Protein AF-A0A660NIK5-F1 (afdb_monomer_lite)

Secondary structure (DSSP, 8-state):
--PPP---------------TTHHHHHHHHHHHHHHHHHHHHHHHHHHHHHHHHHHHHHHHTTS--HHHHHHHHHHHHHHHHHHHS---GGGTTTT--

Structure (mmCIF, N/CA/C/O backbone):
data_AF-A0A660NIK5-F1
#
_entry.id   AF-A0A660NIK5-F1
#
loop_
_atom_site.group_PDB
_atom_site.id
_atom_site.type_symbol
_atom_site.label_atom_id
_atom_site.label_alt_id
_atom_site.label_comp_id
_atom_site.label_asym_id
_atom_site.label_entity_id
_atom_site.label_seq_id
_atom_site.pdbx_PDB_ins_code
_atom_site.Cartn_x
_atom_site.Cartn_y
_atom_site.Cartn_z
_atom_site.occupancy
_atom_site.B_iso_or_equiv
_atom_site.auth_seq_id
_atom_site.auth_comp_id
_atom_site.auth_asym_id
_atom_site.auth_atom_id
_atom_site.pdbx_PDB_model_num
ATOM 1 N N . MET A 1 1 ? 45.961 -28.158 -72.968 1.00 50.38 1 MET A N 1
ATOM 2 C CA . MET A 1 1 ? 45.413 -26.898 -72.419 1.00 50.38 1 MET A CA 1
ATOM 3 C C . MET A 1 1 ? 44.349 -27.250 -71.389 1.00 50.38 1 MET A C 1
ATOM 5 O O . MET A 1 1 ? 43.240 -27.584 -71.777 1.00 50.38 1 MET A O 1
ATOM 9 N N . ALA A 1 2 ? 44.698 -27.272 -70.102 1.00 49.72 2 ALA A N 1
ATOM 10 C CA . ALA A 1 2 ? 43.748 -27.512 -69.015 1.00 49.72 2 ALA A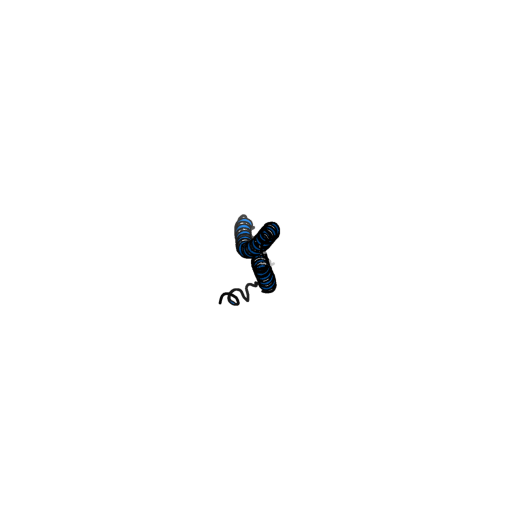 CA 1
ATOM 11 C C . ALA A 1 2 ? 43.456 -26.165 -68.341 1.00 49.72 2 ALA A C 1
ATOM 13 O O . ALA A 1 2 ? 44.350 -25.584 -67.731 1.00 49.72 2 ALA A O 1
ATOM 14 N N . GLN A 1 3 ? 42.244 -25.635 -68.516 1.00 49.84 3 GLN A N 1
ATOM 15 C CA . GLN A 1 3 ? 41.818 -24.413 -67.835 1.00 49.84 3 GLN A CA 1
ATOM 16 C C . GLN A 1 3 ? 41.275 -24.781 -66.453 1.00 49.84 3 GLN A C 1
ATOM 18 O O . GLN A 1 3 ? 40.291 -25.509 -66.340 1.00 49.84 3 GLN A O 1
ATOM 23 N N . ALA A 1 4 ? 41.948 -24.305 -65.406 1.00 55.66 4 ALA A N 1
ATOM 24 C CA . ALA A 1 4 ? 41.506 -24.448 -64.029 1.00 55.66 4 ALA A CA 1
ATOM 25 C C . ALA A 1 4 ? 40.288 -23.544 -63.789 1.00 55.66 4 ALA A C 1
ATOM 27 O O . ALA A 1 4 ? 40.376 -22.324 -63.915 1.00 55.66 4 ALA A O 1
ATOM 28 N N . VAL A 1 5 ? 39.149 -24.149 -63.447 1.00 70.75 5 VAL A N 1
ATOM 29 C CA . VAL A 1 5 ? 37.947 -23.424 -63.032 1.00 70.75 5 VAL A CA 1
ATOM 30 C C . VAL A 1 5 ? 38.180 -22.880 -61.616 1.00 70.75 5 VAL A C 1
ATOM 32 O O . VAL A 1 5 ? 38.421 -23.639 -60.677 1.00 70.75 5 VAL A O 1
ATOM 35 N N . SER A 1 6 ? 38.178 -21.559 -61.447 1.00 68.94 6 SER A N 1
ATOM 36 C CA . SER A 1 6 ? 38.286 -20.915 -60.137 1.00 68.94 6 SER A CA 1
ATOM 37 C C . SER A 1 6 ? 36.888 -20.719 -59.548 1.00 68.94 6 SER A C 1
ATOM 39 O O . SER A 1 6 ? 36.124 -19.850 -59.958 1.00 68.94 6 SER A O 1
ATOM 41 N N . THR A 1 7 ? 36.519 -21.548 -58.572 1.00 71.44 7 THR A N 1
ATOM 42 C CA . THR A 1 7 ? 35.274 -21.365 -57.811 1.00 71.44 7 THR A CA 1
ATOM 43 C C . THR A 1 7 ? 35.426 -20.234 -56.785 1.00 71.44 7 THR A C 1
ATOM 45 O O . THR A 1 7 ? 36.413 -20.235 -56.040 1.00 71.44 7 THR A O 1
ATOM 48 N N . PRO A 1 8 ? 34.463 -19.302 -56.661 1.00 66.75 8 PRO A N 1
ATOM 49 C CA . PRO A 1 8 ? 34.513 -18.257 -55.643 1.00 66.75 8 PRO A CA 1
ATOM 50 C C . PRO A 1 8 ? 34.267 -18.841 -54.240 1.00 66.75 8 PRO A C 1
ATOM 52 O O . PRO A 1 8 ? 33.267 -19.514 -53.997 1.00 66.75 8 PRO A O 1
ATOM 55 N N . ARG A 1 9 ? 35.170 -18.568 -53.285 1.00 65.12 9 ARG A N 1
ATOM 56 C CA . ARG A 1 9 ? 34.944 -18.850 -51.855 1.00 65.12 9 ARG A CA 1
ATOM 57 C C . ARG A 1 9 ? 33.970 -17.818 -51.292 1.00 65.12 9 ARG A C 1
ATOM 59 O O . ARG A 1 9 ? 34.350 -16.675 -51.049 1.00 65.12 9 ARG A O 1
ATOM 66 N N . THR A 1 10 ? 32.735 -18.230 -51.028 1.00 68.25 10 THR A N 1
ATOM 67 C CA . THR A 1 10 ? 31.782 -17.437 -50.244 1.00 68.25 10 THR A CA 1
ATOM 68 C C . THR A 1 10 ? 32.275 -17.358 -48.800 1.00 68.25 10 THR A C 1
ATOM 70 O O . THR A 1 10 ? 32.215 -18.333 -48.054 1.00 68.25 10 THR A O 1
ATOM 73 N N . ALA A 1 11 ? 32.810 -16.204 -48.404 1.00 68.00 11 ALA A N 1
ATOM 74 C CA . ALA A 1 11 ? 33.194 -15.944 -47.024 1.00 68.00 11 ALA A CA 1
ATOM 75 C C . ALA A 1 11 ? 31.933 -15.732 -46.171 1.00 68.00 11 ALA A C 1
ATOM 77 O O . ALA A 1 11 ? 31.254 -14.710 -46.279 1.00 68.00 11 ALA A O 1
ATOM 78 N N . THR A 1 12 ? 31.609 -16.701 -45.316 1.00 68.81 12 THR A N 1
ATOM 79 C CA . THR A 1 12 ? 30.507 -16.594 -44.355 1.00 68.81 12 THR A CA 1
ATOM 80 C C . THR A 1 12 ? 30.849 -15.522 -43.320 1.00 68.81 12 THR A C 1
ATOM 82 O O . THR A 1 12 ? 31.711 -15.718 -42.463 1.00 68.81 12 THR A O 1
ATOM 85 N N . ARG A 1 13 ? 30.205 -14.353 -43.403 1.00 70.44 13 ARG A N 1
ATOM 86 C CA . ARG A 1 13 ? 30.425 -13.253 -42.456 1.00 70.44 13 ARG A CA 1
ATOM 87 C C . ARG A 1 13 ? 29.704 -13.551 -41.139 1.00 70.44 13 ARG A C 1
ATOM 89 O O . ARG A 1 13 ? 28.525 -13.236 -40.989 1.00 70.44 13 ARG A O 1
ATOM 96 N N . THR A 1 14 ? 30.410 -14.135 -40.176 1.00 67.56 14 THR A N 1
ATOM 97 C CA . THR A 1 14 ? 29.895 -14.334 -38.815 1.00 67.56 14 THR A CA 1
ATOM 98 C C . THR A 1 14 ? 29.716 -12.975 -38.141 1.00 67.56 14 THR A C 1
ATOM 100 O O . THR A 1 14 ? 30.687 -12.312 -37.777 1.00 67.56 14 THR A O 1
ATOM 103 N N . VAL A 1 15 ? 28.470 -12.522 -37.993 1.00 70.69 15 VAL A N 1
ATOM 104 C CA . VAL A 1 15 ? 28.163 -11.296 -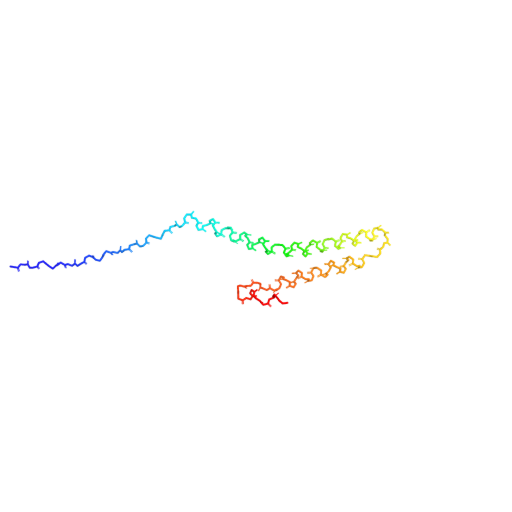37.248 1.00 70.69 15 VAL A CA 1
ATOM 105 C C . VAL A 1 15 ? 28.373 -11.593 -35.765 1.00 70.69 15 VAL A C 1
ATOM 107 O O . VAL A 1 15 ? 27.527 -12.209 -35.119 1.00 70.69 15 VAL A O 1
ATOM 110 N N . ALA A 1 16 ? 29.514 -11.177 -35.216 1.00 67.69 16 ALA A N 1
ATOM 111 C CA . ALA A 1 16 ? 29.736 -11.216 -33.779 1.00 67.69 16 ALA A CA 1
ATOM 112 C C . ALA A 1 16 ? 28.708 -10.295 -33.104 1.00 67.69 16 ALA A C 1
ATOM 114 O O . ALA A 1 16 ? 28.728 -9.073 -33.277 1.00 67.69 16 ALA A O 1
ATOM 115 N N . ARG A 1 17 ? 27.773 -10.888 -32.357 1.00 69.25 17 ARG A N 1
ATOM 116 C CA . ARG A 1 17 ? 26.797 -10.150 -31.555 1.00 69.25 17 ARG A CA 1
ATOM 117 C C . ARG A 1 17 ? 27.590 -9.419 -30.468 1.00 69.25 17 ARG A C 1
ATOM 119 O O . ARG A 1 17 ? 28.065 -10.055 -29.530 1.00 69.25 17 ARG A O 1
ATOM 126 N N . ARG A 1 18 ? 27.803 -8.104 -30.622 1.00 66.12 18 ARG A N 1
ATOM 127 C CA . ARG A 1 18 ? 28.465 -7.283 -29.597 1.00 66.12 18 ARG A CA 1
ATOM 128 C C . ARG A 1 18 ? 27.678 -7.454 -28.300 1.00 66.12 18 ARG A C 1
ATOM 130 O O . ARG A 1 18 ? 26.545 -6.991 -28.209 1.00 66.12 18 ARG A O 1
ATOM 137 N N . LYS A 1 19 ? 28.250 -8.148 -27.314 1.00 63.88 19 LYS A N 1
ATOM 138 C CA . LYS A 1 19 ? 27.716 -8.131 -25.952 1.00 63.88 19 LYS A CA 1
ATOM 139 C C . LYS A 1 19 ? 27.882 -6.703 -25.451 1.00 63.88 19 LYS A C 1
ATOM 141 O O . LYS A 1 19 ? 29.002 -6.247 -25.241 1.00 63.88 19 LYS A O 1
ATOM 146 N N . SER A 1 20 ? 26.772 -5.982 -25.340 1.00 66.19 20 SER A N 1
ATOM 147 C CA . SER A 1 20 ? 26.764 -4.666 -24.721 1.00 66.19 20 SER A CA 1
ATOM 148 C C . SER A 1 20 ? 27.057 -4.847 -23.234 1.00 66.19 20 SER A C 1
ATOM 150 O O . SER A 1 20 ? 26.192 -5.257 -22.466 1.00 66.19 20 SER A O 1
ATOM 152 N N . LEU A 1 21 ? 28.298 -4.567 -22.833 1.00 66.31 21 LEU A N 1
ATOM 153 C CA . LEU A 1 21 ? 28.761 -4.649 -21.442 1.00 66.31 21 LEU A CA 1
ATOM 154 C C . LEU A 1 21 ? 28.121 -3.576 -20.534 1.00 66.31 21 LEU A C 1
ATOM 156 O O . LEU A 1 21 ? 28.384 -3.559 -19.338 1.00 66.31 21 LEU A O 1
ATOM 160 N N . GLY A 1 22 ? 27.256 -2.714 -21.088 1.00 64.44 22 GLY A N 1
ATOM 161 C CA . GLY A 1 22 ? 26.464 -1.720 -20.357 1.00 64.44 22 GLY A CA 1
ATOM 162 C C . GLY A 1 22 ? 24.943 -1.869 -20.492 1.00 64.44 22 GLY A C 1
ATOM 163 O O . GLY A 1 22 ? 24.220 -1.194 -19.767 1.00 64.44 22 GLY A O 1
ATOM 164 N N . GLN A 1 23 ? 24.432 -2.757 -21.360 1.00 59.31 23 GLN A N 1
ATOM 165 C CA . GLN A 1 23 ? 22.980 -2.924 -21.554 1.00 59.31 23 GLN A CA 1
ATOM 166 C C . GLN A 1 23 ? 22.280 -3.381 -20.267 1.00 59.31 23 GLN A C 1
ATOM 168 O O . GLN A 1 23 ? 21.201 -2.887 -19.966 1.00 59.31 23 GLN A O 1
ATOM 173 N N . GLY A 1 24 ? 22.931 -4.225 -19.459 1.00 71.81 24 GLY A N 1
ATOM 174 C CA . GLY A 1 24 ? 22.367 -4.685 -18.186 1.00 71.81 24 GLY A CA 1
ATOM 175 C C . GLY A 1 24 ? 22.260 -3.598 -17.109 1.00 71.81 24 GLY A C 1
ATOM 176 O O . GLY A 1 24 ? 21.329 -3.632 -16.314 1.00 71.81 24 GLY A O 1
ATOM 177 N N . MET A 1 25 ? 23.166 -2.610 -17.094 1.00 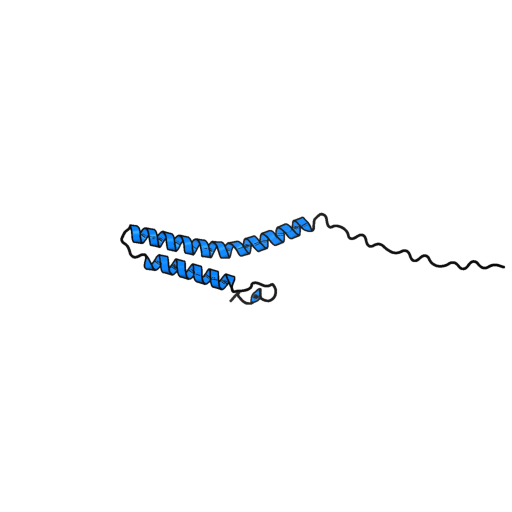83.44 25 MET A N 1
ATOM 178 C CA . MET A 1 25 ? 23.143 -1.524 -16.099 1.00 83.44 25 MET A CA 1
ATOM 179 C C . MET A 1 25 ? 21.981 -0.560 -16.357 1.00 83.44 25 MET A C 1
ATOM 181 O O . MET A 1 25 ? 21.238 -0.224 -15.438 1.00 83.44 25 MET A O 1
ATOM 185 N N . THR A 1 26 ? 21.786 -0.140 -17.611 1.00 84.56 26 THR A N 1
ATOM 186 C CA . THR A 1 26 ? 20.669 0.747 -17.969 1.00 84.56 26 THR A CA 1
ATOM 187 C C . THR A 1 26 ? 19.326 0.031 -17.849 1.00 84.56 26 THR A C 1
ATOM 189 O O . THR A 1 26 ? 18.376 0.615 -17.340 1.00 84.56 26 THR A O 1
ATOM 192 N N . GLU A 1 27 ? 19.245 -1.239 -18.250 1.00 85.00 27 GLU A N 1
ATOM 193 C CA . GLU A 1 27 ? 18.026 -2.042 -18.110 1.00 85.00 27 GLU A CA 1
ATOM 194 C C . GLU A 1 27 ? 17.638 -2.223 -16.638 1.00 85.00 27 GLU A C 1
ATOM 196 O O . GLU A 1 27 ? 16.478 -2.021 -16.280 1.00 85.00 27 GLU A O 1
ATOM 201 N N . TYR A 1 28 ? 18.615 -2.485 -15.765 1.00 88.12 28 TYR A N 1
ATOM 202 C CA . TYR A 1 28 ? 18.379 -2.555 -14.327 1.00 88.12 28 TYR A CA 1
ATOM 203 C C . TYR A 1 28 ? 17.855 -1.229 -13.766 1.00 88.12 28 TYR A C 1
ATOM 205 O O . TYR A 1 28 ? 16.848 -1.221 -13.063 1.00 88.12 28 TYR A O 1
ATOM 213 N N . ILE A 1 29 ? 18.480 -0.100 -14.116 1.00 87.62 29 ILE A N 1
ATOM 214 C CA . ILE A 1 29 ? 18.039 1.224 -13.651 1.00 87.62 29 ILE A CA 1
ATOM 215 C C . ILE A 1 29 ? 16.601 1.516 -14.104 1.00 87.62 29 ILE A C 1
ATOM 217 O O . ILE A 1 29 ? 15.797 1.989 -13.302 1.00 87.62 29 ILE A O 1
ATOM 221 N N . VAL A 1 30 ? 16.253 1.199 -15.356 1.00 89.50 30 VAL A N 1
ATOM 222 C CA . VAL A 1 30 ? 14.897 1.414 -15.885 1.00 89.50 30 VAL A CA 1
ATOM 223 C C . VAL A 1 30 ? 13.877 0.518 -15.177 1.00 89.50 30 VAL A C 1
ATOM 225 O O . VAL A 1 30 ? 12.834 1.012 -14.752 1.00 89.50 30 VAL A O 1
ATOM 228 N N . ILE A 1 31 ? 14.168 -0.772 -14.990 1.00 89.12 31 ILE A N 1
ATOM 229 C CA . ILE A 1 31 ? 13.261 -1.697 -14.290 1.00 89.12 31 ILE A CA 1
ATOM 230 C C . ILE A 1 31 ? 13.062 -1.263 -12.832 1.00 89.12 31 ILE A C 1
ATOM 232 O O . ILE A 1 31 ? 11.925 -1.198 -12.362 1.00 89.12 31 ILE A O 1
ATOM 236 N N . VAL A 1 32 ? 14.141 -0.913 -12.125 1.00 91.94 32 VAL A N 1
ATOM 237 C CA . VAL A 1 32 ? 14.072 -0.434 -10.736 1.00 91.94 32 VAL A CA 1
ATOM 238 C C . VAL A 1 32 ? 13.257 0.854 -10.637 1.00 91.94 32 VAL A C 1
ATOM 240 O O . VAL A 1 32 ? 12.418 0.965 -9.744 1.00 91.94 32 VAL A O 1
ATOM 243 N N . ALA A 1 33 ? 13.442 1.799 -11.562 1.00 91.50 33 ALA A N 1
ATOM 244 C CA . ALA A 1 33 ? 12.656 3.030 -11.592 1.00 91.50 33 ALA A CA 1
ATOM 245 C C . ALA A 1 33 ? 11.154 2.748 -11.780 1.00 91.50 33 ALA A C 1
ATOM 247 O O . ALA A 1 33 ? 10.331 3.308 -11.055 1.00 91.50 33 ALA A O 1
ATOM 248 N N . LEU A 1 34 ? 10.785 1.840 -12.691 1.00 88.25 34 LEU A N 1
ATOM 249 C CA . LEU A 1 34 ? 9.386 1.463 -12.930 1.00 88.25 34 LEU A CA 1
ATOM 250 C C . LEU A 1 34 ? 8.745 0.788 -11.707 1.00 88.25 34 LEU A C 1
ATOM 252 O O . LEU A 1 34 ? 7.619 1.128 -11.336 1.00 88.25 34 LEU A O 1
ATOM 256 N N . VAL A 1 35 ? 9.463 -0.128 -11.050 1.00 87.62 35 VAL A N 1
ATOM 257 C CA . VAL A 1 35 ? 8.989 -0.780 -9.818 1.00 87.62 35 VAL A CA 1
ATOM 258 C C . VAL A 1 35 ? 8.860 0.233 -8.677 1.00 87.62 35 VAL A C 1
ATOM 260 O O . VAL A 1 35 ? 7.865 0.211 -7.956 1.00 87.62 35 VAL A O 1
ATOM 263 N N . GLY A 1 36 ? 9.817 1.156 -8.540 1.00 90.88 36 GLY A N 1
ATOM 264 C CA . GLY A 1 36 ? 9.787 2.207 -7.524 1.00 90.88 36 GLY A CA 1
ATOM 265 C C . GLY A 1 36 ? 8.560 3.111 -7.648 1.00 90.88 36 GLY A C 1
ATOM 266 O O . GLY A 1 36 ? 7.863 3.335 -6.660 1.00 90.88 36 GLY A O 1
ATOM 267 N N . VAL A 1 37 ? 8.238 3.565 -8.864 1.00 86.62 37 VAL A N 1
ATOM 268 C CA . VAL A 1 37 ? 7.042 4.390 -9.113 1.00 86.62 37 VAL A CA 1
ATOM 269 C C . VAL A 1 37 ? 5.756 3.613 -8.813 1.00 86.62 37 VAL A C 1
ATOM 271 O O . VAL A 1 37 ? 4.863 4.146 -8.155 1.00 86.62 37 VAL A O 1
ATOM 274 N N . ALA A 1 38 ? 5.669 2.343 -9.223 1.00 84.56 38 ALA A N 1
ATOM 275 C CA . ALA A 1 38 ? 4.510 1.499 -8.923 1.00 84.56 38 ALA A CA 1
ATOM 276 C C . ALA A 1 38 ? 4.314 1.292 -7.407 1.00 84.56 38 ALA A C 1
ATOM 278 O O . ALA A 1 38 ? 3.186 1.315 -6.906 1.00 84.56 38 ALA A O 1
ATOM 279 N N . ALA A 1 39 ? 5.411 1.137 -6.663 1.00 87.25 39 ALA A N 1
ATOM 280 C CA . ALA A 1 39 ? 5.384 0.905 -5.226 1.00 87.25 39 ALA A CA 1
ATOM 281 C C . ALA A 1 39 ? 4.829 2.101 -4.429 1.00 87.25 39 ALA A C 1
ATOM 283 O O . ALA A 1 39 ? 4.129 1.889 -3.438 1.00 87.25 39 ALA A O 1
ATOM 284 N N . ILE A 1 40 ? 5.067 3.345 -4.871 1.00 86.12 40 ILE A N 1
ATOM 285 C CA . ILE A 1 40 ? 4.561 4.558 -4.196 1.00 86.12 40 ILE A CA 1
ATOM 286 C C . ILE A 1 40 ? 3.033 4.507 -4.032 1.00 86.12 40 ILE A C 1
ATOM 288 O O . ILE A 1 40 ? 2.514 4.808 -2.953 1.00 86.12 40 ILE A O 1
ATOM 292 N N . GLY A 1 41 ? 2.306 4.079 -5.071 1.00 83.25 41 GLY A N 1
ATOM 293 C CA . GLY A 1 41 ? 0.844 3.964 -5.032 1.00 83.25 41 GLY A CA 1
ATOM 294 C C . GLY A 1 41 ? 0.357 2.916 -4.028 1.00 83.25 41 GLY A C 1
ATOM 295 O O . GLY A 1 41 ? -0.495 3.206 -3.188 1.00 83.25 41 GLY A O 1
ATOM 296 N N . VAL A 1 42 ? 0.953 1.719 -4.054 1.00 83.75 42 VAL A N 1
ATOM 297 C CA . VAL A 1 42 ? 0.602 0.614 -3.143 1.00 83.75 42 VAL A CA 1
ATOM 298 C C . VAL A 1 42 ? 0.864 1.000 -1.685 1.00 83.75 42 VAL A C 1
ATOM 300 O O . VAL A 1 42 ? -0.005 0.817 -0.828 1.00 83.75 42 VAL A O 1
ATOM 303 N N . TYR A 1 43 ? 2.026 1.592 -1.398 1.00 89.44 43 TYR A N 1
ATOM 304 C CA . TYR A 1 43 ? 2.373 2.015 -0.042 1.00 89.44 43 TYR A CA 1
ATOM 305 C C . TYR A 1 43 ? 1.521 3.183 0.462 1.00 89.44 43 TYR A C 1
ATOM 307 O O . TYR A 1 43 ? 1.236 3.248 1.658 1.00 89.44 43 TYR A O 1
ATOM 315 N N . SER A 1 44 ? 1.051 4.065 -0.424 1.00 89.12 44 SER A N 1
ATOM 316 C CA . SER A 1 44 ? 0.128 5.141 -0.045 1.00 89.12 44 SER A CA 1
ATOM 317 C C . SER A 1 44 ? -1.205 4.585 0.466 1.00 89.12 44 SER A C 1
ATOM 319 O O . SER A 1 44 ? -1.654 4.966 1.551 1.00 89.12 44 SER A O 1
ATOM 321 N N . PHE A 1 45 ? -1.808 3.637 -0.259 1.00 89.25 45 PHE A N 1
ATOM 322 C CA . PHE A 1 45 ? -3.070 3.014 0.154 1.00 89.25 45 PHE A CA 1
ATOM 323 C C . PHE A 1 45 ? -2.916 2.149 1.410 1.00 89.25 45 PHE A C 1
ATOM 325 O O . PHE A 1 45 ? -3.759 2.203 2.312 1.00 89.25 45 PHE A O 1
ATOM 332 N N . LEU A 1 46 ? -1.813 1.400 1.516 1.00 89.56 46 LEU A N 1
ATOM 333 C CA . LEU A 1 46 ? -1.496 0.630 2.718 1.00 89.56 46 LEU A CA 1
ATOM 334 C C . LEU A 1 46 ? -1.332 1.549 3.937 1.00 89.56 46 LEU A C 1
ATOM 336 O O . LEU A 1 46 ? -1.931 1.304 4.982 1.00 89.56 46 LEU A O 1
ATOM 340 N N . GLY A 1 47 ? -0.574 2.639 3.798 1.00 91.81 47 GLY A N 1
ATOM 341 C CA . GLY A 1 47 ? -0.344 3.596 4.877 1.00 91.81 47 GLY A CA 1
ATOM 342 C C . GLY A 1 47 ? -1.609 4.339 5.315 1.00 91.81 47 GLY A C 1
ATOM 343 O O . GLY A 1 47 ? -1.733 4.688 6.487 1.00 91.81 47 GLY A O 1
ATOM 344 N N . GLN A 1 48 ? -2.557 4.589 4.407 1.00 91.00 48 GLN A N 1
ATOM 345 C CA . GLN A 1 48 ? -3.884 5.112 4.759 1.00 91.00 48 GLN A CA 1
ATOM 346 C C . GLN A 1 48 ? -4.710 4.074 5.532 1.00 91.00 48 GLN A C 1
ATOM 348 O O . GLN A 1 48 ? -5.294 4.408 6.560 1.00 91.00 48 GLN A O 1
ATOM 353 N N . SER A 1 49 ? -4.689 2.813 5.095 1.00 90.62 49 SER A N 1
ATOM 354 C CA . SER A 1 49 ? -5.431 1.722 5.740 1.00 90.62 49 SER A CA 1
ATOM 355 C C . SER A 1 49 ? -4.940 1.442 7.162 1.00 90.62 49 SER A C 1
ATOM 357 O O . SER A 1 49 ? -5.738 1.397 8.095 1.00 90.62 49 SER A O 1
ATOM 359 N N . VAL A 1 50 ? -3.619 1.329 7.345 1.00 92.81 50 VAL A N 1
ATOM 360 C CA . VAL A 1 50 ? -3.005 1.097 8.662 1.00 92.81 50 VAL A CA 1
ATOM 361 C C . VAL A 1 50 ? -3.271 2.269 9.602 1.00 92.81 50 VAL A C 1
ATOM 363 O O . VAL A 1 50 ? -3.695 2.050 10.731 1.00 92.81 50 VAL A O 1
ATOM 366 N N . ARG A 1 51 ? -3.091 3.518 9.148 1.00 91.19 51 ARG A N 1
ATOM 367 C CA . ARG A 1 51 ? -3.369 4.692 9.992 1.00 91.19 51 ARG A CA 1
ATOM 368 C C . ARG A 1 51 ? -4.837 4.778 10.403 1.00 91.19 51 ARG A C 1
ATOM 370 O O . ARG A 1 51 ? -5.095 5.052 11.569 1.00 91.19 51 ARG A O 1
ATOM 377 N N . GLY A 1 52 ? -5.773 4.515 9.490 1.00 90.50 52 GLY A N 1
ATOM 378 C CA . GLY A 1 52 ? -7.205 4.519 9.803 1.00 90.50 52 GLY A CA 1
ATOM 379 C C . GLY A 1 52 ? -7.588 3.438 10.818 1.00 90.50 52 GLY A C 1
ATOM 380 O O . GLY A 1 52 ? -8.305 3.723 11.775 1.00 90.50 52 GLY A O 1
ATOM 381 N N . ALA A 1 53 ? -7.041 2.226 10.674 1.00 88.56 53 ALA A N 1
ATOM 382 C CA . ALA A 1 53 ? -7.254 1.140 11.630 1.00 88.56 53 ALA A CA 1
ATOM 383 C C . ALA 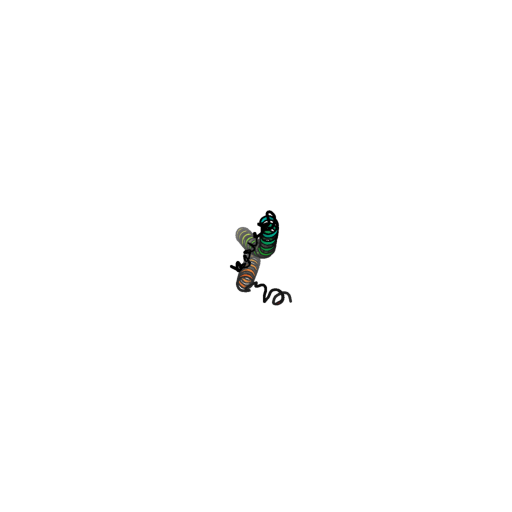A 1 53 ? -6.659 1.462 13.011 1.00 88.56 53 ALA A C 1
ATOM 385 O O . ALA A 1 53 ? -7.342 1.314 14.022 1.00 88.56 53 ALA A O 1
ATOM 386 N N . THR A 1 54 ? -5.421 1.963 13.065 1.00 91.94 54 THR A N 1
ATOM 387 C CA . THR A 1 54 ? -4.771 2.356 14.325 1.00 91.94 54 THR A CA 1
ATOM 388 C C . THR A 1 54 ? -5.505 3.510 15.006 1.00 91.94 54 THR A C 1
ATOM 390 O O . THR A 1 54 ? -5.685 3.480 16.220 1.00 91.94 54 THR A O 1
ATOM 393 N N . ALA A 1 55 ? -5.975 4.502 14.243 1.00 89.31 55 ALA A N 1
ATOM 394 C CA . ALA A 1 55 ? -6.794 5.588 14.774 1.00 89.31 55 ALA A CA 1
ATOM 395 C C . ALA A 1 55 ? -8.128 5.070 15.333 1.00 89.31 55 ALA A C 1
ATOM 397 O O . ALA A 1 55 ? -8.545 5.502 16.402 1.00 89.31 55 ALA A O 1
ATOM 398 N N . GLY A 1 56 ? -8.764 4.109 14.655 1.00 91.00 56 GLY A N 1
ATOM 399 C CA . GLY A 1 56 ? -9.973 3.455 15.152 1.00 91.00 56 GLY A CA 1
ATOM 400 C C . GLY A 1 56 ? -9.743 2.725 16.477 1.00 91.00 56 GLY A C 1
ATOM 401 O O . GLY A 1 56 ? -10.473 2.950 17.432 1.00 91.00 56 GLY A O 1
ATOM 402 N N . ILE A 1 57 ? -8.677 1.926 16.578 1.00 91.00 57 ILE A N 1
ATOM 403 C CA . ILE A 1 57 ? -8.321 1.230 17.828 1.00 91.00 57 ILE A CA 1
ATOM 404 C C . ILE A 1 57 ? -8.036 2.231 18.959 1.00 91.00 57 ILE A C 1
ATOM 406 O O . ILE A 1 57 ? -8.449 2.008 20.093 1.00 91.00 57 ILE A O 1
ATOM 410 N N . ALA A 1 58 ? -7.350 3.339 18.662 1.00 91.19 58 ALA A N 1
ATOM 411 C CA . ALA A 1 58 ? -7.070 4.380 19.648 1.00 91.19 58 ALA A CA 1
ATOM 412 C C . ALA A 1 58 ? -8.345 5.084 20.146 1.00 91.19 58 ALA A C 1
ATOM 414 O O . ALA A 1 58 ? -8.436 5.388 21.333 1.00 91.19 58 ALA A O 1
ATOM 415 N N . LEU A 1 59 ? -9.324 5.317 19.263 1.00 91.75 59 LEU A N 1
ATOM 416 C CA . LEU A 1 59 ? -10.625 5.888 19.627 1.00 91.75 59 LEU A CA 1
ATOM 417 C C . LEU A 1 59 ? -11.438 4.919 20.492 1.00 91.75 59 LEU A C 1
ATOM 419 O O . LEU A 1 59 ? -11.882 5.322 21.561 1.00 91.75 59 LEU A O 1
ATOM 423 N N . GLU A 1 60 ? -11.531 3.641 20.109 1.00 90.25 60 GLU A N 1
ATOM 424 C CA . GLU A 1 60 ? -12.194 2.614 20.933 1.00 90.25 60 GLU A CA 1
ATOM 425 C C . GLU A 1 60 ? -11.568 2.525 22.331 1.00 90.25 60 GLU A C 1
ATOM 427 O O . GLU A 1 60 ? -12.274 2.480 23.337 1.00 90.25 60 GLU A O 1
ATOM 432 N N . LEU A 1 61 ? -10.232 2.557 22.418 1.00 91.31 61 LEU A N 1
ATOM 433 C CA . LEU A 1 61 ? -9.524 2.530 23.700 1.00 91.31 61 LEU A CA 1
ATOM 434 C C . LEU A 1 61 ? -9.796 3.784 24.549 1.00 91.31 61 L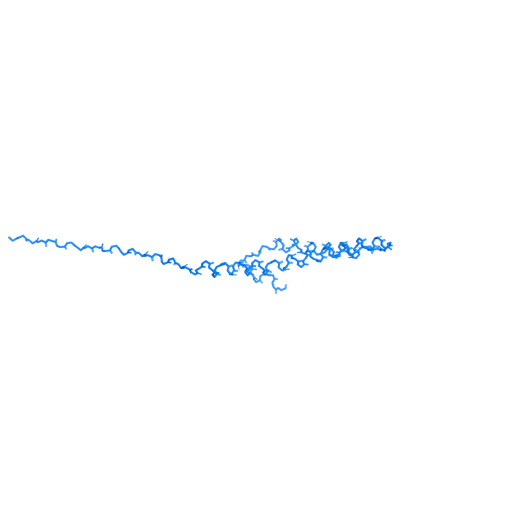EU A C 1
ATOM 436 O O . LEU A 1 61 ? -9.778 3.708 25.776 1.00 91.31 61 LEU A O 1
ATOM 440 N N . ALA A 1 62 ? -10.059 4.923 23.908 1.00 91.56 62 ALA A N 1
ATOM 441 C CA . ALA A 1 62 ? -10.468 6.161 24.564 1.00 91.56 62 ALA A CA 1
ATOM 442 C C . ALA A 1 62 ? -11.974 6.205 24.904 1.00 91.56 62 ALA A C 1
ATOM 444 O O . ALA A 1 62 ? -12.421 7.177 25.511 1.00 91.56 62 ALA A O 1
ATOM 445 N N . GLY A 1 63 ? -12.751 5.175 24.543 1.00 90.31 63 GLY A N 1
ATOM 446 C CA . GLY A 1 63 ? -14.208 5.136 24.713 1.00 90.31 63 GLY A CA 1
ATOM 447 C C . GLY A 1 63 ? -14.981 5.969 23.683 1.00 90.31 63 GLY A C 1
ATOM 448 O O . GLY A 1 63 ? -16.160 6.255 23.884 1.00 90.31 63 GLY A O 1
ATOM 449 N N . GLU A 1 64 ? -14.320 6.369 22.599 1.00 90.50 64 GLU A N 1
ATOM 450 C CA . GLU A 1 64 ? -14.857 7.184 21.510 1.00 90.50 64 GLU A CA 1
ATOM 451 C C . GLU A 1 64 ? -15.200 6.326 20.286 1.00 90.50 64 GLU A C 1
ATOM 453 O O . GLU A 1 64 ? -14.631 5.260 20.058 1.00 90.50 64 GLU A O 1
ATOM 458 N N . ASN A 1 65 ? -16.114 6.813 19.445 1.00 87.94 65 ASN A N 1
ATOM 459 C CA . ASN A 1 65 ? -16.553 6.060 18.271 1.00 87.94 65 ASN A CA 1
ATOM 460 C C . ASN A 1 65 ? -15.469 6.019 17.167 1.00 87.94 65 ASN A C 1
ATOM 462 O O . ASN A 1 65 ? -15.068 7.052 16.619 1.00 87.94 65 ASN A O 1
ATOM 466 N N . ALA A 1 66 ? -15.057 4.809 16.778 1.00 90.56 66 ALA A N 1
ATOM 467 C CA . ALA A 1 66 ? -14.039 4.542 15.762 1.00 90.56 66 ALA A CA 1
ATOM 468 C C . ALA A 1 66 ? -14.530 4.486 14.303 1.00 90.56 66 ALA A C 1
ATOM 470 O O . ALA A 1 66 ? -13.716 4.330 13.382 1.00 90.56 66 ALA A O 1
ATOM 471 N N . ASP A 1 67 ? -15.834 4.647 14.056 1.00 89.56 67 ASP A N 1
ATOM 472 C CA . ASP A 1 67 ? -16.476 4.474 12.745 1.00 89.56 67 ASP A CA 1
ATOM 473 C C . ASP A 1 67 ? -15.772 5.219 11.604 1.00 89.56 67 ASP A C 1
ATOM 475 O O . ASP A 1 67 ? -15.686 4.720 10.479 1.00 89.56 67 ASP A O 1
ATOM 479 N N . LYS A 1 68 ? -15.273 6.433 11.870 1.00 83.50 68 LYS A N 1
ATOM 480 C CA . LYS A 1 68 ? -14.601 7.261 10.858 1.00 83.50 68 LYS A CA 1
ATOM 481 C C . LYS A 1 68 ? -13.279 6.639 10.402 1.00 83.50 68 LYS A C 1
ATOM 483 O O . LYS A 1 68 ? -13.081 6.476 9.200 1.00 83.50 68 LYS A O 1
ATOM 488 N N . GLY A 1 69 ? -12.422 6.233 11.342 1.00 82.75 69 GLY A N 1
ATOM 489 C CA . GLY A 1 69 ? -11.127 5.616 11.032 1.00 82.75 69 GLY A CA 1
ATOM 490 C C . GLY A 1 69 ? -11.282 4.279 10.306 1.00 82.75 69 GLY A C 1
ATOM 491 O O . GLY A 1 69 ? -10.578 4.008 9.331 1.00 82.75 69 GLY A O 1
ATOM 492 N N . ILE A 1 70 ? -12.280 3.483 10.706 1.00 88.00 70 ILE A N 1
ATOM 493 C CA . ILE A 1 70 ? -12.611 2.208 10.054 1.00 88.00 70 ILE A CA 1
ATOM 494 C C . ILE A 1 70 ? -13.110 2.436 8.619 1.00 88.00 70 ILE A C 1
ATOM 496 O O . ILE A 1 70 ? -12.672 1.746 7.694 1.00 88.00 70 ILE A O 1
ATOM 500 N N . LYS A 1 71 ? -13.996 3.418 8.399 1.00 89.75 71 LYS A N 1
ATOM 501 C CA . LYS A 1 71 ? -14.506 3.757 7.057 1.00 89.75 71 LYS A CA 1
ATOM 502 C C . LYS A 1 71 ? -13.396 4.234 6.125 1.00 89.75 71 LYS A C 1
ATOM 504 O O . LYS A 1 71 ? -13.355 3.809 4.969 1.00 89.75 71 LYS A O 1
ATOM 509 N N . GLU A 1 72 ? -12.488 5.073 6.612 1.00 87.25 72 GLU A N 1
ATOM 510 C CA . GLU A 1 72 ? -11.339 5.538 5.831 1.00 87.25 72 GLU A CA 1
ATOM 511 C C . GLU A 1 72 ? -10.388 4.390 5.479 1.00 87.25 72 GLU A C 1
ATOM 513 O O . GLU A 1 72 ? -9.991 4.261 4.318 1.00 87.25 72 GLU A O 1
ATOM 518 N N . ALA A 1 73 ? -10.092 3.505 6.437 1.00 88.56 73 ALA A N 1
ATOM 519 C CA . ALA A 1 73 ? -9.247 2.342 6.191 1.00 88.56 73 ALA A CA 1
ATOM 520 C C . ALA A 1 73 ? -9.855 1.384 5.157 1.00 88.56 73 ALA A C 1
ATOM 522 O O . ALA A 1 73 ? -9.161 0.899 4.256 1.00 88.56 73 ALA A O 1
ATOM 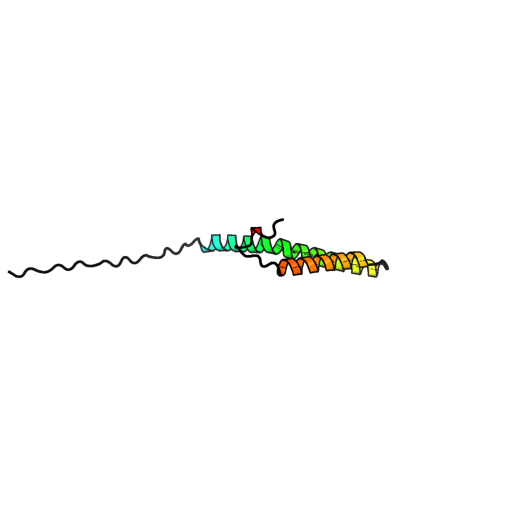523 N N . LYS A 1 74 ? -11.171 1.160 5.240 1.00 91.25 74 LYS A N 1
ATOM 524 C CA . LYS A 1 74 ? -11.910 0.357 4.263 1.00 91.25 74 LYS A CA 1
ATOM 525 C C . LYS A 1 74 ? -11.888 1.000 2.877 1.00 91.25 74 LYS A C 1
ATOM 527 O O . LYS A 1 74 ? -11.570 0.326 1.904 1.00 91.25 74 LYS A O 1
ATOM 532 N N . SER A 1 75 ? -12.131 2.309 2.788 1.00 91.31 75 SER A N 1
ATOM 533 C CA . SER A 1 75 ? -12.073 3.039 1.517 1.00 91.31 75 SER A CA 1
ATOM 534 C C . SER A 1 75 ? -10.690 2.952 0.860 1.00 91.31 75 SER A C 1
ATOM 536 O O . SER A 1 75 ? -10.591 2.731 -0.347 1.00 91.31 75 SER A O 1
ATOM 538 N N . ALA A 1 76 ? -9.615 3.089 1.640 1.00 89.19 76 ALA A N 1
ATOM 539 C CA . ALA A 1 76 ? -8.250 2.937 1.143 1.00 89.19 76 ALA A CA 1
ATOM 540 C C . ALA A 1 76 ? -7.966 1.503 0.655 1.00 89.19 76 ALA A C 1
ATOM 542 O O . ALA A 1 76 ? -7.350 1.324 -0.398 1.00 89.19 76 ALA A O 1
ATOM 543 N N . SER A 1 77 ? -8.482 0.495 1.363 1.00 88.88 77 SER A N 1
ATOM 544 C CA . SER A 1 77 ? -8.391 -0.913 0.956 1.00 88.88 77 SER A CA 1
ATOM 545 C C . SER A 1 77 ? -9.135 -1.178 -0.359 1.00 88.88 77 SER A C 1
ATOM 547 O O . SER A 1 77 ? -8.577 -1.788 -1.271 1.00 88.88 77 SER A O 1
ATOM 549 N N . ASP A 1 78 ? -10.354 -0.655 -0.512 1.00 91.31 78 ASP A N 1
ATOM 550 C CA . ASP A 1 78 ? -11.150 -0.798 -1.738 1.00 91.31 78 ASP A CA 1
ATOM 551 C C . ASP A 1 78 ? -10.465 -0.126 -2.939 1.00 91.31 78 ASP A C 1
ATOM 553 O O . ASP A 1 78 ? -10.413 -0.689 -4.037 1.00 91.31 78 ASP A O 1
ATOM 557 N N . LYS A 1 79 ? -9.866 1.055 -2.730 1.00 87.69 79 LYS A N 1
ATOM 558 C CA . LYS A 1 79 ? -9.054 1.738 -3.750 1.00 87.69 79 LYS A CA 1
ATOM 559 C C . LYS A 1 79 ? -7.841 0.904 -4.159 1.00 87.69 79 LYS A C 1
ATOM 561 O O . LYS A 1 79 ? -7.586 0.783 -5.355 1.00 87.69 79 LYS A O 1
ATOM 566 N N . ALA A 1 80 ? -7.141 0.283 -3.207 1.00 86.25 80 ALA A N 1
ATOM 567 C CA . ALA A 1 80 ? -6.019 -0.607 -3.504 1.00 86.25 80 ALA A CA 1
ATOM 568 C C . ALA A 1 80 ? -6.455 -1.832 -4.324 1.00 86.25 80 ALA A C 1
ATOM 570 O O . ALA A 1 80 ? -5.808 -2.175 -5.313 1.00 86.25 80 ALA A O 1
ATOM 571 N N . VAL A 1 81 ? -7.581 -2.457 -3.965 1.00 87.88 81 VAL A N 1
ATOM 572 C CA . VAL A 1 81 ? -8.147 -3.599 -4.704 1.00 87.88 81 VAL A CA 1
ATOM 573 C C . VAL A 1 81 ? -8.529 -3.197 -6.128 1.00 87.88 81 VAL A C 1
ATOM 575 O O . VAL A 1 81 ? -8.245 -3.929 -7.076 1.00 87.88 81 VAL A O 1
ATOM 578 N N . ASN A 1 82 ? -9.144 -2.029 -6.306 1.00 86.00 82 ASN A N 1
ATOM 579 C CA . ASN A 1 82 ? -9.519 -1.536 -7.630 1.00 86.00 82 ASN A CA 1
ATOM 580 C C . ASN A 1 82 ? -8.290 -1.176 -8.476 1.00 86.00 82 ASN A C 1
ATOM 582 O O . ASN A 1 82 ? -8.238 -1.536 -9.652 1.00 86.00 82 ASN A O 1
ATOM 586 N N . ALA A 1 83 ? -7.271 -0.557 -7.875 1.00 80.25 83 ALA A N 1
ATOM 587 C CA . ALA A 1 83 ? -5.996 -0.294 -8.536 1.00 80.25 83 ALA A CA 1
ATOM 588 C C . ALA A 1 83 ? -5.283 -1.594 -8.952 1.00 80.25 83 ALA A C 1
ATOM 590 O O . ALA A 1 83 ? -4.731 -1.661 -10.044 1.00 80.25 83 ALA A O 1
ATOM 591 N N . ALA A 1 84 ? -5.352 -2.651 -8.136 1.00 80.12 84 ALA A N 1
ATOM 592 C CA . ALA A 1 84 ? -4.787 -3.959 -8.473 1.00 80.12 84 ALA A CA 1
ATOM 593 C C . ALA A 1 84 ? -5.541 -4.667 -9.617 1.00 80.12 84 ALA A C 1
ATOM 595 O O . ALA A 1 84 ? -4.934 -5.387 -10.409 1.00 80.12 84 ALA A O 1
ATOM 596 N N . LYS A 1 85 ? -6.861 -4.460 -9.726 1.00 82.25 85 LYS A N 1
ATOM 597 C CA . LYS A 1 85 ? -7.683 -4.980 -10.835 1.00 82.25 85 LYS A CA 1
ATOM 598 C C . LYS A 1 85 ? -7.442 -4.228 -12.143 1.00 82.25 85 LYS A C 1
ATOM 600 O O . LYS A 1 85 ? -7.584 -4.811 -13.219 1.00 82.25 85 LYS A O 1
ATOM 605 N N . ALA A 1 86 ? -7.077 -2.950 -12.067 1.00 75.25 86 ALA A N 1
ATOM 606 C CA . ALA A 1 86 ? -6.688 -2.166 -13.226 1.00 75.25 86 ALA A CA 1
ATOM 607 C C . ALA A 1 86 ? -5.347 -2.683 -13.774 1.00 75.25 86 ALA A C 1
ATOM 609 O O . ALA A 1 86 ? -4.270 -2.332 -13.300 1.00 75.25 86 ALA A O 1
ATOM 610 N N . LYS A 1 87 ? -5.404 -3.554 -14.786 1.00 67.88 87 LYS A N 1
ATOM 611 C CA . LYS A 1 87 ? -4.212 -4.126 -15.424 1.00 67.88 87 LYS A CA 1
ATOM 612 C C . LYS A 1 87 ? -3.417 -3.022 -16.124 1.00 67.88 87 LYS A C 1
ATOM 614 O O . LYS A 1 87 ? -3.749 -2.681 -17.250 1.00 67.88 87 LYS A O 1
ATOM 619 N N . ALA A 1 88 ? -2.371 -2.484 -15.501 1.00 70.00 88 ALA A N 1
ATOM 620 C CA . ALA A 1 88 ? -1.471 -1.538 -16.157 1.00 70.00 88 ALA A CA 1
ATOM 621 C C . ALA A 1 88 ? -0.615 -2.280 -17.198 1.00 70.00 88 ALA A C 1
ATOM 623 O O . ALA A 1 88 ? 0.244 -3.101 -16.877 1.00 70.00 88 ALA A O 1
ATOM 624 N N . THR A 1 89 ? -0.891 -2.027 -18.467 1.00 72.75 89 THR A N 1
ATOM 625 C CA . THR A 1 89 ? -0.148 -2.522 -19.625 1.00 72.75 89 THR A CA 1
ATOM 626 C C . THR A 1 89 ? 0.310 -1.331 -20.452 1.00 72.75 89 THR A C 1
ATOM 628 O O . THR A 1 89 ? -0.282 -0.255 -20.392 1.00 72.75 89 THR A O 1
ATOM 631 N N . LEU A 1 90 ? 1.333 -1.522 -21.284 1.00 71.06 90 LEU A N 1
ATOM 632 C CA . LEU A 1 90 ? 1.780 -0.462 -22.190 1.00 71.06 90 LEU A CA 1
ATOM 633 C C . LEU A 1 90 ? 0.635 0.038 -23.097 1.00 71.06 90 LEU A C 1
ATOM 635 O O . LEU A 1 90 ? 0.559 1.221 -23.407 1.00 71.06 90 LEU A O 1
ATOM 639 N N . ASN A 1 91 ? -0.300 -0.854 -23.442 1.00 74.44 91 ASN A N 1
ATOM 640 C CA . ASN A 1 91 ? -1.443 -0.563 -24.309 1.00 74.44 91 ASN A CA 1
ATOM 641 C C . ASN A 1 91 ? -2.518 0.323 -23.661 1.00 74.44 91 ASN A C 1
ATOM 643 O O . ASN A 1 91 ? -3.288 0.949 -24.380 1.00 74.44 91 ASN A O 1
ATOM 647 N N . ASN A 1 92 ? -2.596 0.382 -22.330 1.00 76.50 92 ASN A N 1
ATOM 648 C CA . ASN A 1 92 ? -3.599 1.172 -21.608 1.00 76.50 92 ASN A CA 1
ATOM 649 C C . ASN A 1 92 ? -2.970 2.170 -20.625 1.00 76.50 92 ASN A C 1
ATOM 651 O O . ASN A 1 92 ? -3.620 2.616 -19.682 1.00 76.50 92 ASN A O 1
ATOM 655 N N . TYR A 1 93 ? -1.720 2.568 -20.886 1.00 70.12 93 TYR A N 1
ATOM 656 C CA . TYR A 1 93 ? -0.993 3.560 -20.090 1.00 70.12 93 TYR A CA 1
ATOM 657 C C . TYR A 1 93 ? -1.710 4.925 -20.022 1.00 70.12 93 TYR A C 1
ATOM 659 O O . TYR A 1 93 ? -1.573 5.644 -19.039 1.00 70.12 93 TYR A O 1
ATOM 667 N N . ASN A 1 94 ? -2.521 5.270 -21.029 1.00 74.31 94 ASN A N 1
ATOM 668 C CA . ASN A 1 94 ? -3.312 6.508 -21.047 1.00 74.31 94 ASN A CA 1
ATOM 669 C C . ASN A 1 94 ? -4.737 6.351 -20.471 1.00 74.31 94 ASN A C 1
ATOM 671 O O . ASN A 1 94 ? -5.442 7.331 -20.264 1.00 74.31 94 ASN A O 1
ATOM 675 N N . SER A 1 95 ? -5.204 5.124 -20.239 1.00 66.12 95 SER A N 1
ATOM 676 C CA . SER A 1 95 ? -6.635 4.854 -20.042 1.00 66.12 95 SER A CA 1
ATOM 677 C C . SER A 1 95 ? -7.175 5.239 -18.660 1.00 66.12 95 SER A C 1
ATOM 679 O O . SER A 1 95 ? -8.387 5.325 -18.509 1.00 66.12 95 SER A O 1
ATOM 681 N N . ASN A 1 96 ? -6.303 5.501 -17.680 1.00 58.44 96 ASN A N 1
ATOM 682 C CA . ASN A 1 96 ? -6.680 5.784 -16.287 1.00 58.44 96 ASN A CA 1
ATOM 683 C C . ASN A 1 96 ? -6.172 7.150 -15.767 1.00 58.44 96 ASN A C 1
ATOM 685 O O . ASN A 1 96 ? -6.120 7.349 -14.558 1.00 58.44 96 ASN A O 1
ATOM 689 N N . ASN A 1 97 ? -5.767 8.072 -16.652 1.00 56.41 97 ASN A N 1
ATOM 690 C CA . ASN A 1 97 ? -5.231 9.395 -16.277 1.00 56.41 97 ASN A CA 1
ATOM 691 C C . ASN A 1 97 ? -6.262 10.545 -16.363 1.00 56.41 97 ASN A C 1
ATOM 693 O O . ASN A 1 97 ? -5.864 11.698 -16.515 1.00 56.41 97 ASN A O 1
ATOM 697 N N . HIS A 1 98 ? -7.562 10.249 -16.275 1.00 48.31 98 HIS A N 1
ATOM 698 C CA . HIS A 1 98 ? -8.623 11.256 -16.134 1.00 48.31 98 HIS A CA 1
ATOM 699 C C . HIS A 1 98 ? -9.387 11.050 -14.829 1.00 48.31 98 HIS A C 1
ATOM 701 O O . HIS A 1 98 ? -9.759 9.886 -14.557 1.00 48.31 98 HIS A O 1
#

Foldseek 3Di:
DDDDDDDDDDDDDDDDPPPPPCPVVVVVVVVVVVVVVVVVLLVVLVVQLVQLVVQLVVQVVVVHHSVRSNVRNVVSVVVNVVVVVPPDDPVCVPVPPD

Radius of gyration: 30.35 Å; chains: 1; bounding box: 62×39×97 Å

pLDDT: mean 79.92, std 12.05, range [48.31, 92.81]

Sequence (98 aa):
MAQAVSTPRTATRTVARRKSLGQGMTEYIVIVALVGVAAIGVYSFLGQSVRGATAGIALELAGENADKGIKEAKSASDKAVNAAKAKATLNNYNSNNH